Protein AF-A0A839YP68-F1 (afdb_monomer)

Sequence (59 aa):
MTTMDDLDYYRRRAQQESEAARHARDAPMRRLHLDLASRYAERIAEAELRARGPRVRVN

Nearest PDB structures (foldseek):
  7s5c-assembly1_E  TM=9.945E-01  e=5.157E-01  Myxococcus xanthus
  7s5k-assembly1_E  TM=9.867E-01  e=5.483E-01  Myxococcus xanthus
  5n5f-assembly1_B  TM=9.802E-01  e=2.112E+00  Haliangium ochraceum
  5n5f-assembly1_G  TM=8.776E-01  e=3.448E+00  Haliangium ochraceum
  6suw-assembly3_V  TM=9.776E-01  e=5.630E+00  Rhodospirillum rubrum ATCC 11170

pLDDT: mean 86.57, std 16.05, range [46.06, 98.19]

Solvent-accessible surface area (backbone atoms only — not comparable to full-atom values): 3254 Å² total; per-residue (Å²): 138,53,76,67,58,53,39,56,47,30,53,53,49,23,52,52,26,47,51,48,25,72,69,40,83,48,69,72,59,20,50,50,23,44,52,51,18,51,54,25,50,52,51,38,51,53,47,50,53,58,73,60,52,80,82,75,75,79,127

Secondary structure (DSSP, 8-state):
--HHHHHHHHHHHHHHHHHHHHH--SHHHHHHHHHHHHHHHHHHHHHHHHHT-------

Radius of gyration: 15.31 Å; Cα contacts (8 Å, |Δi|>4): 42; chains: 1; bounding box: 27×23×53 Å

Mean predicted aligned error: 6.52 Å

Foldseek 3Di:
DDLVVLLVVLVVLLVVLCVQLVVDPDPVSNVVSNVSSVVSVVVNVVSVVVVCPDPPPPD

Structure (mmCIF, N/CA/C/O backbone):
data_AF-A0A839YP68-F1
#
_entry.id   AF-A0A839YP68-F1
#
loop_
_atom_site.group_PDB
_atom_site.id
_atom_site.type_symbol
_atom_site.label_atom_id
_atom_site.label_alt_id
_atom_site.label_comp_id
_atom_site.label_asym_id
_atom_site.label_entity_id
_atom_site.label_seq_id
_atom_site.pdbx_PDB_ins_code
_atom_site.Cartn_x
_atom_site.Cartn_y
_atom_site.Cartn_z
_atom_site.occupancy
_atom_site.B_iso_or_equiv
_atom_site.auth_seq_id
_atom_site.auth_comp_id
_atom_site.auth_asym_id
_atom_site.auth_atom_id
_atom_site.pdbx_PDB_model_num
ATOM 1 N N . MET A 1 1 ? 11.834 14.950 -14.114 1.00 48.19 1 MET A N 1
ATOM 2 C CA . MET A 1 1 ? 11.654 13.943 -13.052 1.00 48.19 1 MET A CA 1
ATOM 3 C C . MET A 1 1 ? 11.665 12.591 -13.716 1.00 48.19 1 MET A C 1
ATOM 5 O O . MET A 1 1 ? 10.910 12.376 -14.657 1.00 48.19 1 MET A O 1
ATOM 9 N N . THR A 1 2 ? 12.669 11.801 -13.375 1.00 54.34 2 THR A N 1
ATOM 10 C CA . THR A 1 2 ? 13.073 10.592 -14.091 1.00 54.34 2 THR A CA 1
ATOM 11 C C . THR A 1 2 ? 12.257 9.402 -13.594 1.00 54.34 2 THR A C 1
ATOM 13 O O . THR A 1 2 ? 11.942 9.326 -12.415 1.00 54.34 2 THR A O 1
ATOM 16 N N . THR A 1 3 ? 11.953 8.434 -14.460 1.00 60.50 3 THR A N 1
ATOM 17 C CA . THR A 1 3 ? 11.173 7.224 -14.110 1.00 60.50 3 THR A CA 1
ATOM 18 C C . THR A 1 3 ? 11.764 6.416 -12.946 1.00 60.50 3 THR A C 1
ATOM 20 O O . THR A 1 3 ? 11.050 5.671 -12.280 1.00 60.50 3 THR A O 1
ATOM 23 N N . MET A 1 4 ? 13.064 6.571 -12.692 1.00 61.75 4 MET A N 1
ATOM 24 C CA . MET A 1 4 ? 13.782 5.964 -11.572 1.00 61.75 4 MET A CA 1
ATOM 25 C C . MET A 1 4 ? 13.476 6.664 -10.234 1.00 61.75 4 MET A C 1
ATOM 27 O O . MET A 1 4 ? 13.292 5.978 -9.231 1.00 61.75 4 MET A O 1
ATOM 31 N N . ASP A 1 5 ? 13.297 7.992 -10.240 1.00 75.81 5 ASP A N 1
ATOM 32 C CA . ASP A 1 5 ? 12.843 8.750 -9.063 1.00 75.81 5 ASP A CA 1
ATOM 33 C C . ASP A 1 5 ? 11.398 8.379 -8.700 1.00 75.81 5 ASP A C 1
ATOM 35 O O . ASP A 1 5 ? 11.063 8.245 -7.522 1.00 75.81 5 ASP A O 1
ATOM 39 N N . ASP A 1 6 ? 10.554 8.154 -9.713 1.00 81.56 6 ASP A N 1
ATOM 40 C CA . ASP A 1 6 ? 9.154 7.765 -9.521 1.00 81.56 6 ASP A CA 1
ATOM 41 C C . ASP A 1 6 ? 9.038 6.366 -8.886 1.00 81.56 6 ASP A C 1
ATOM 43 O O . ASP A 1 6 ? 8.244 6.161 -7.966 1.00 81.56 6 ASP A O 1
ATOM 47 N N . LEU A 1 7 ? 9.861 5.400 -9.318 1.00 90.00 7 LEU A N 1
ATOM 48 C CA . LEU A 1 7 ? 9.844 4.033 -8.785 1.00 90.00 7 LEU A CA 1
ATOM 49 C C . LEU A 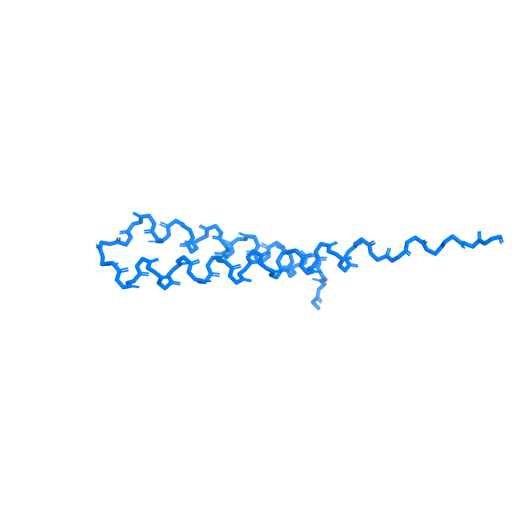1 7 ? 10.295 3.969 -7.318 1.00 90.00 7 LEU A C 1
ATOM 51 O O . LEU A 1 7 ? 9.637 3.320 -6.498 1.00 90.00 7 LEU A O 1
ATOM 55 N N . ASP A 1 8 ? 11.386 4.652 -6.970 1.00 91.88 8 ASP A N 1
ATOM 56 C CA . ASP A 1 8 ? 11.876 4.697 -5.588 1.00 91.88 8 ASP A CA 1
ATOM 57 C C . ASP A 1 8 ? 10.924 5.478 -4.675 1.00 91.88 8 ASP A C 1
ATOM 59 O O . ASP A 1 8 ? 10.708 5.093 -3.518 1.00 91.88 8 ASP A O 1
ATOM 63 N N . TYR A 1 9 ? 10.278 6.522 -5.204 1.00 92.44 9 TYR A N 1
ATOM 64 C CA . TYR A 1 9 ? 9.196 7.218 -4.518 1.00 92.44 9 TYR A CA 1
ATOM 65 C C . TYR A 1 9 ? 8.029 6.272 -4.200 1.00 92.44 9 TYR A C 1
ATOM 67 O O . TYR A 1 9 ? 7.618 6.180 -3.038 1.00 92.44 9 TYR A O 1
ATOM 75 N N . TYR A 1 10 ? 7.523 5.524 -5.187 1.00 93.50 10 TYR A N 1
ATOM 76 C CA . TYR A 1 10 ? 6.404 4.603 -4.967 1.00 93.50 10 TYR A CA 1
ATOM 77 C C . TYR A 1 10 ? 6.760 3.478 -3.994 1.00 93.50 10 TYR A C 1
ATOM 79 O O . TYR A 1 10 ? 5.952 3.162 -3.121 1.00 93.50 10 TYR A O 1
ATOM 87 N N . ARG A 1 11 ? 7.977 2.922 -4.067 1.00 95.00 11 ARG A N 1
ATOM 88 C CA . ARG A 1 11 ? 8.458 1.905 -3.112 1.00 95.00 11 ARG A CA 1
ATOM 89 C C . ARG A 1 11 ? 8.487 2.434 -1.685 1.00 95.00 11 ARG A C 1
ATOM 91 O O . ARG A 1 11 ? 7.941 1.797 -0.783 1.00 95.00 11 ARG A O 1
ATOM 98 N N . ARG A 1 12 ? 9.059 3.626 -1.484 1.00 96.31 12 ARG A N 1
ATOM 99 C CA . ARG A 1 12 ? 9.102 4.270 -0.166 1.00 96.31 12 ARG A CA 1
ATOM 100 C C . ARG A 1 12 ? 7.692 4.506 0.378 1.00 96.31 12 ARG A C 1
ATOM 102 O O . ARG A 1 12 ? 7.438 4.204 1.541 1.00 96.31 12 ARG A O 1
ATOM 109 N N . ARG A 1 13 ? 6.768 5.012 -0.447 1.00 96.81 13 ARG A N 1
ATOM 110 C CA . ARG A 1 13 ? 5.380 5.260 -0.024 1.00 96.81 13 ARG A CA 1
ATOM 111 C C . ARG A 1 13 ? 4.630 3.964 0.283 1.00 96.81 13 ARG A C 1
ATOM 113 O O . ARG A 1 13 ? 4.005 3.888 1.332 1.00 96.81 13 ARG A O 1
ATOM 120 N N . ALA A 1 14 ? 4.751 2.927 -0.546 1.00 97.31 14 ALA A N 1
ATOM 121 C CA . ALA A 1 14 ? 4.124 1.626 -0.291 1.00 97.31 14 ALA A CA 1
ATOM 122 C C . ALA A 1 14 ? 4.555 1.029 1.060 1.00 97.31 14 ALA A C 1
ATOM 124 O O . ALA A 1 14 ? 3.723 0.517 1.815 1.00 97.31 14 ALA A O 1
ATOM 125 N N . GLN A 1 15 ? 5.847 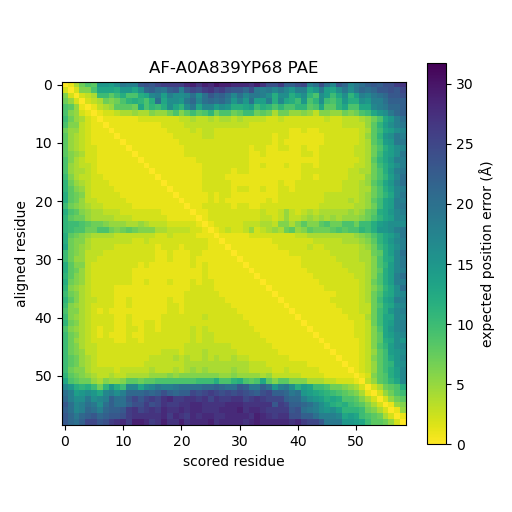1.134 1.388 1.00 97.44 15 GLN A N 1
ATOM 126 C CA . GLN A 1 15 ? 6.377 0.673 2.669 1.00 97.44 15 GLN A CA 1
ATOM 127 C C . GLN A 1 15 ? 5.821 1.489 3.843 1.00 97.44 15 GLN A C 1
ATOM 129 O O . GLN A 1 15 ? 5.357 0.898 4.816 1.00 97.44 15 GLN A O 1
ATOM 134 N N . GLN A 1 16 ? 5.812 2.821 3.735 1.00 97.81 16 GLN A N 1
ATOM 135 C CA . GLN A 1 16 ? 5.268 3.704 4.773 1.00 97.81 16 GLN A CA 1
ATOM 136 C C . GLN A 1 16 ? 3.790 3.424 5.056 1.00 97.81 16 GLN A C 1
ATOM 138 O O . GLN A 1 16 ? 3.401 3.327 6.215 1.00 97.81 16 GLN A O 1
ATOM 143 N N . GLU A 1 17 ? 2.968 3.258 4.018 1.00 98.00 17 GLU A N 1
ATOM 144 C CA . GLU A 1 17 ? 1.542 2.963 4.192 1.00 98.00 17 GLU A CA 1
ATOM 145 C C . GLU A 1 17 ? 1.327 1.559 4.780 1.00 98.00 17 GLU A C 1
ATOM 147 O O . GLU A 1 17 ? 0.492 1.368 5.660 1.00 98.00 17 GLU A O 1
ATOM 152 N N . SER A 1 18 ? 2.140 0.574 4.385 1.00 96.75 18 SER A N 1
ATOM 153 C CA . SER A 1 18 ? 2.094 -0.769 4.982 1.00 96.75 18 SER A CA 1
ATOM 154 C C . SER A 1 18 ? 2.467 -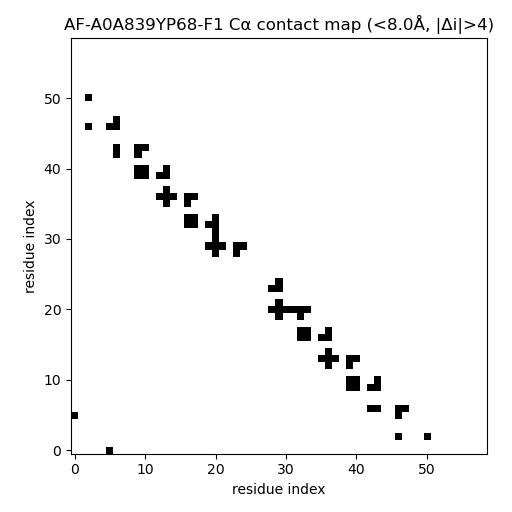0.758 6.468 1.00 96.75 18 SER A C 1
ATOM 156 O O . SER A 1 18 ? 1.862 -1.469 7.272 1.00 96.75 18 SER A O 1
ATOM 158 N N . GLU A 1 19 ? 3.458 0.045 6.852 1.00 97.69 19 GLU A N 1
ATOM 159 C CA . GLU A 1 19 ? 3.864 0.230 8.245 1.00 97.69 19 GLU A CA 1
ATOM 160 C C . GLU A 1 19 ? 2.789 0.982 9.042 1.00 97.69 19 GLU A C 1
ATOM 162 O O . GLU A 1 19 ? 2.373 0.523 10.107 1.00 97.69 19 GLU A O 1
ATOM 167 N N . ALA A 1 20 ? 2.231 2.058 8.485 1.00 97.19 20 ALA A N 1
ATOM 168 C CA . ALA A 1 20 ? 1.117 2.788 9.084 1.00 97.19 20 ALA A CA 1
ATOM 169 C C . ALA A 1 20 ? -0.110 1.886 9.307 1.00 97.19 20 ALA A C 1
ATOM 171 O O . ALA A 1 20 ? -0.711 1.920 10.380 1.00 97.19 20 ALA A O 1
ATOM 172 N N . ALA A 1 21 ? -0.433 0.999 8.359 1.00 97.25 21 ALA A N 1
ATOM 173 C CA . ALA A 1 21 ? -1.499 0.010 8.516 1.00 97.25 21 ALA A CA 1
ATOM 174 C C . ALA A 1 21 ? -1.266 -0.940 9.704 1.00 97.25 21 ALA A C 1
ATOM 176 O O . ALA A 1 21 ? -2.222 -1.303 10.392 1.00 97.25 21 ALA A O 1
ATOM 177 N N . ARG A 1 22 ? -0.012 -1.339 9.965 1.00 96.50 22 ARG A N 1
ATOM 178 C CA . ARG A 1 22 ? 0.344 -2.194 11.115 1.00 96.50 22 ARG A CA 1
ATOM 179 C C . ARG A 1 22 ? 0.171 -1.467 12.445 1.00 96.50 22 ARG A C 1
ATOM 181 O O . ARG A 1 22 ? -0.223 -2.094 13.424 1.00 96.50 22 ARG A O 1
ATOM 188 N N . HIS A 1 23 ? 0.441 -0.163 12.478 1.00 96.62 23 HIS A N 1
ATOM 189 C CA . HIS A 1 23 ? 0.302 0.658 13.684 1.00 96.62 23 HIS A CA 1
ATOM 190 C C . HIS A 1 23 ? -1.108 1.240 13.879 1.00 96.62 23 HIS A C 1
ATOM 192 O O . HIS A 1 23 ? -1.441 1.688 14.979 1.00 96.62 23 HIS A O 1
ATOM 198 N N . ALA A 1 24 ? -1.957 1.206 12.849 1.00 96.06 24 ALA A N 1
ATOM 199 C CA . ALA A 1 24 ? -3.324 1.702 12.907 1.00 96.06 24 ALA A CA 1
ATOM 200 C C . ALA A 1 24 ? -4.203 0.846 13.835 1.00 96.06 24 ALA A C 1
ATOM 202 O O . ALA A 1 24 ? -4.520 -0.319 13.558 1.00 96.06 24 ALA A O 1
ATOM 203 N N . ARG A 1 25 ? -4.642 1.467 14.934 1.00 92.62 25 ARG A N 1
ATOM 204 C CA . ARG A 1 25 ? -5.564 0.869 15.912 1.00 92.62 25 ARG A CA 1
ATOM 205 C C . ARG A 1 25 ? -6.982 0.765 15.350 1.00 92.62 25 ARG A C 1
ATOM 207 O O . ARG A 1 25 ? -7.646 -0.253 15.540 1.00 92.62 25 ARG A O 1
ATOM 214 N N . ASP A 1 26 ? -7.401 1.769 14.584 1.00 96.50 26 ASP A N 1
ATOM 215 C CA . ASP A 1 26 ? -8.733 1.832 13.991 1.00 96.50 26 ASP A CA 1
ATOM 216 C C . ASP A 1 26 ? -8.826 1.015 12.702 1.00 96.50 26 ASP A C 1
ATOM 218 O O . ASP A 1 26 ? -8.057 1.200 11.755 1.00 96.50 26 ASP A O 1
ATOM 222 N N . ALA A 1 27 ? -9.816 0.121 12.638 1.00 94.88 27 ALA A N 1
ATOM 223 C CA . ALA A 1 27 ? -10.037 -0.729 11.470 1.00 94.88 27 ALA A CA 1
ATOM 224 C C . ALA A 1 27 ? -10.290 0.062 10.165 1.00 94.88 27 ALA A C 1
ATOM 226 O O . ALA A 1 27 ? -9.747 -0.347 9.135 1.00 94.88 27 ALA A O 1
ATOM 227 N N . PRO A 1 28 ? -11.041 1.185 10.158 1.00 97.19 28 PRO A N 1
ATOM 228 C CA . PRO A 1 28 ? -11.189 2.014 8.960 1.00 97.19 28 PRO A CA 1
ATOM 229 C C . PRO A 1 28 ? -9.870 2.643 8.495 1.00 97.19 28 PRO A C 1
ATOM 231 O O . PRO A 1 28 ? -9.553 2.574 7.311 1.00 97.19 28 PRO A O 1
ATOM 234 N N . MET A 1 29 ? -9.062 3.177 9.418 1.00 95.19 29 MET A N 1
ATOM 235 C CA . MET A 1 29 ? -7.756 3.764 9.086 1.00 95.19 29 MET A CA 1
ATOM 236 C C . MET A 1 29 ? -6.790 2.708 8.554 1.00 95.19 29 MET A C 1
ATOM 238 O O . MET A 1 29 ? -6.131 2.924 7.540 1.00 95.19 29 MET A O 1
ATOM 242 N N . ARG A 1 30 ? -6.767 1.518 9.167 1.00 97.69 30 ARG A N 1
ATOM 243 C CA . ARG A 1 30 ? -5.978 0.390 8.661 1.00 97.69 30 ARG A CA 1
ATOM 244 C C . ARG A 1 30 ? -6.367 0.024 7.229 1.00 97.69 30 ARG A C 1
ATOM 246 O O . ARG A 1 30 ? -5.486 -0.206 6.409 1.00 97.69 30 ARG A O 1
ATOM 253 N N . ARG A 1 31 ? -7.667 -0.010 6.911 1.00 97.81 31 ARG A N 1
ATOM 254 C CA . ARG A 1 31 ? -8.145 -0.276 5.542 1.00 97.81 31 ARG A CA 1
ATOM 255 C C . ARG A 1 31 ? -7.685 0.793 4.553 1.00 97.81 31 ARG A C 1
ATOM 257 O O . ARG A 1 31 ? -7.263 0.428 3.465 1.00 97.81 31 ARG A O 1
ATOM 264 N N . LEU A 1 32 ? -7.725 2.070 4.934 1.00 98.06 32 LEU A N 1
ATOM 265 C CA . LEU A 1 32 ? -7.242 3.165 4.085 1.00 98.06 32 LEU A CA 1
ATOM 266 C C . LEU A 1 32 ? -5.746 3.036 3.781 1.00 98.06 32 LEU A C 1
ATOM 268 O O . LEU A 1 32 ? -5.350 3.126 2.623 1.00 98.06 32 LEU A O 1
ATOM 272 N N . HIS A 1 33 ? -4.920 2.766 4.793 1.00 97.75 33 HIS A N 1
ATOM 273 C CA . HIS A 1 33 ? -3.485 2.564 4.590 1.00 97.75 33 HIS A CA 1
ATOM 274 C C . HIS A 1 33 ? -3.184 1.346 3.703 1.00 97.75 33 HIS A C 1
ATOM 276 O O . HIS A 1 33 ? -2.316 1.414 2.836 1.00 97.75 33 HIS A O 1
ATOM 282 N N . LEU A 1 34 ? -3.929 0.247 3.864 1.00 97.94 34 LEU A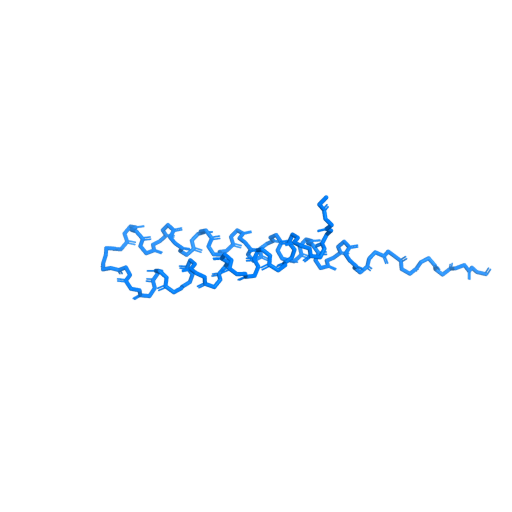 N 1
ATOM 283 C CA . LEU A 1 34 ? -3.785 -0.924 2.995 1.00 97.94 34 LEU A CA 1
ATOM 284 C C . LEU A 1 34 ? -4.203 -0.629 1.547 1.00 97.94 34 LEU A C 1
ATOM 286 O O . LEU A 1 34 ? -3.480 -1.011 0.634 1.00 97.94 34 LEU A O 1
ATOM 290 N N . ASP A 1 35 ? -5.310 0.087 1.331 1.00 98.19 35 ASP A N 1
ATOM 291 C CA . ASP A 1 35 ? -5.746 0.510 -0.009 1.00 98.19 35 ASP A CA 1
ATOM 292 C C . ASP A 1 35 ? -4.691 1.401 -0.684 1.00 98.19 35 ASP A C 1
ATOM 294 O O . ASP A 1 35 ? -4.326 1.187 -1.840 1.00 98.19 35 ASP A O 1
ATOM 298 N N . LEU A 1 36 ? -4.120 2.357 0.056 1.00 96.94 36 LEU A N 1
ATOM 299 C CA . LEU A 1 36 ? -3.034 3.195 -0.452 1.00 96.94 36 LEU A CA 1
ATOM 300 C C . LEU A 1 36 ? -1.780 2.376 -0.785 1.00 96.94 36 LEU A C 1
ATOM 302 O O . LEU A 1 36 ? -1.193 2.580 -1.848 1.00 96.94 36 LEU A O 1
ATOM 306 N N . ALA A 1 37 ? -1.384 1.433 0.074 1.00 97.38 37 ALA A N 1
ATOM 307 C CA . ALA A 1 37 ? -0.256 0.541 -0.192 1.00 97.38 37 ALA A CA 1
ATOM 308 C C . ALA A 1 37 ? -0.473 -0.290 -1.470 1.00 97.38 37 ALA A C 1
ATOM 310 O O . ALA A 1 37 ? 0.441 -0.394 -2.291 1.00 97.38 37 ALA A O 1
ATOM 311 N N . SER A 1 38 ? -1.686 -0.81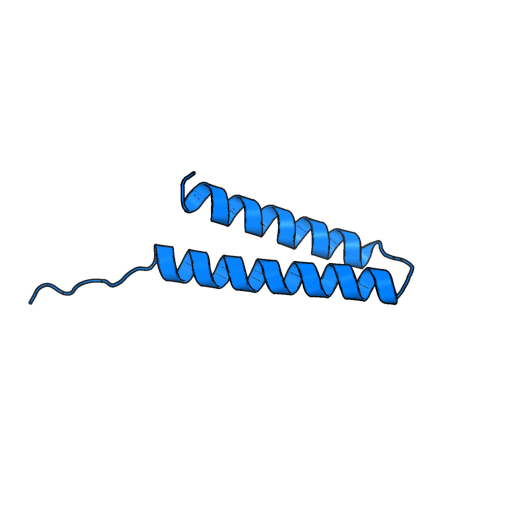3 -1.681 1.00 97.44 38 SER A N 1
ATOM 312 C CA . SER A 1 38 ? -2.062 -1.537 -2.902 1.00 97.44 38 SER A CA 1
ATOM 313 C C . SER A 1 38 ? -1.949 -0.663 -4.152 1.00 97.44 38 SER A C 1
ATOM 315 O O . SER A 1 38 ? -1.329 -1.080 -5.128 1.00 97.44 38 SER A O 1
ATOM 317 N N . ARG A 1 39 ? -2.438 0.581 -4.111 1.00 97.06 39 ARG A N 1
ATOM 318 C CA . ARG A 1 39 ? -2.314 1.518 -5.244 1.00 97.06 39 ARG A CA 1
ATOM 319 C C . ARG A 1 39 ? -0.861 1.840 -5.580 1.00 97.06 39 ARG A C 1
ATOM 321 O O . ARG A 1 39 ? -0.502 1.926 -6.751 1.00 97.06 39 ARG A O 1
ATOM 328 N N . TYR A 1 40 ? 0.002 2.014 -4.578 1.00 96.31 40 TYR A N 1
ATOM 329 C CA . TYR A 1 40 ? 1.429 2.208 -4.844 1.00 96.31 40 TYR A CA 1
ATOM 330 C C . TYR A 1 40 ? 2.083 0.948 -5.421 1.00 96.31 40 TYR A C 1
ATOM 332 O O . TYR A 1 40 ? 2.940 1.073 -6.293 1.00 96.31 40 TYR A O 1
ATOM 340 N N . ALA A 1 41 ? 1.665 -0.251 -5.007 1.00 95.12 41 ALA A N 1
ATOM 341 C CA . ALA A 1 41 ? 2.137 -1.500 -5.604 1.00 95.12 41 ALA A CA 1
ATOM 342 C C . ALA A 1 41 ? 1.763 -1.615 -7.094 1.00 95.12 41 ALA A C 1
ATOM 344 O O . ALA A 1 41 ? 2.598 -2.020 -7.903 1.00 95.12 41 ALA A O 1
ATOM 345 N N . GLU A 1 42 ? 0.559 -1.184 -7.479 1.00 95.50 42 GLU A N 1
ATOM 346 C CA . GLU A 1 42 ? 0.149 -1.097 -8.889 1.00 95.50 42 GLU A CA 1
ATOM 347 C C . GLU A 1 42 ? 1.042 -0.127 -9.675 1.00 95.50 42 GLU A C 1
ATOM 349 O O . GLU A 1 42 ? 1.557 -0.479 -10.736 1.00 95.50 42 GLU A O 1
ATOM 354 N N . ARG A 1 43 ? 1.327 1.061 -9.122 1.00 93.94 43 ARG A N 1
ATOM 355 C CA . ARG A 1 43 ? 2.240 2.035 -9.751 1.00 93.94 43 ARG A CA 1
ATOM 356 C C . ARG A 1 43 ? 3.667 1.516 -9.897 1.00 93.94 43 ARG A C 1
ATOM 358 O O . ARG A 1 43 ? 4.310 1.793 -10.906 1.00 93.94 43 ARG A O 1
ATOM 365 N N . ILE A 1 44 ? 4.159 0.747 -8.925 1.00 94.38 44 ILE A N 1
ATOM 366 C CA . ILE A 1 44 ? 5.454 0.060 -9.017 1.00 94.38 44 ILE A CA 1
ATOM 367 C C . ILE A 1 44 ? 5.436 -0.919 -10.192 1.00 94.38 44 ILE A C 1
ATOM 369 O O . ILE A 1 44 ? 6.349 -0.888 -11.013 1.00 94.38 44 ILE A O 1
ATOM 373 N N . ALA A 1 45 ? 4.391 -1.741 -10.316 1.00 92.19 45 ALA A N 1
ATOM 374 C CA . ALA A 1 45 ? 4.267 -2.692 -11.417 1.00 92.19 45 ALA A CA 1
ATOM 375 C C . ALA A 1 45 ? 4.213 -1.987 -12.785 1.00 92.19 45 ALA A C 1
ATOM 377 O O . ALA A 1 45 ? 4.924 -2.387 -13.707 1.00 92.19 45 ALA A O 1
ATOM 378 N N . GLU A 1 46 ? 3.441 -0.904 -12.913 1.00 90.75 46 GLU A N 1
ATOM 379 C CA . GLU A 1 46 ? 3.385 -0.074 -14.125 1.00 90.75 46 GLU A CA 1
ATOM 380 C C . GLU A 1 46 ? 4.752 0.533 -14.476 1.00 90.75 46 GLU A C 1
ATOM 382 O O . GLU A 1 46 ? 5.195 0.468 -15.627 1.00 90.75 46 GLU A O 1
ATOM 387 N N . ALA A 1 47 ? 5.442 1.105 -13.487 1.00 88.50 47 ALA A N 1
ATOM 388 C CA . ALA A 1 47 ? 6.758 1.706 -13.670 1.00 88.50 47 ALA A CA 1
ATOM 389 C C . ALA A 1 47 ? 7.808 0.656 -14.062 1.00 88.50 47 ALA A C 1
ATOM 391 O O . ALA A 1 47 ? 8.610 0.896 -14.966 1.00 88.50 47 ALA A O 1
ATOM 392 N N . GLU A 1 48 ? 7.773 -0.529 -13.451 1.00 88.25 48 GLU A N 1
ATOM 393 C CA . GLU A 1 48 ? 8.642 -1.645 -13.820 1.00 88.25 48 GLU A CA 1
ATOM 394 C C . GLU A 1 48 ? 8.348 -2.166 -15.228 1.00 88.25 48 GLU A C 1
ATOM 396 O O . GLU A 1 48 ? 9.283 -2.435 -15.979 1.00 88.25 48 GLU A O 1
ATOM 401 N N . LEU A 1 49 ? 7.078 -2.282 -15.624 1.00 87.88 49 LEU A N 1
ATOM 402 C CA . LEU A 1 49 ? 6.694 -2.655 -16.989 1.00 87.88 49 LEU A CA 1
ATOM 403 C C . LEU A 1 49 ? 7.204 -1.632 -18.008 1.00 87.88 49 LEU A C 1
ATOM 405 O O . LEU A 1 49 ? 7.755 -2.010 -19.041 1.00 87.88 49 LEU A O 1
ATOM 409 N N . ARG A 1 50 ? 7.087 -0.338 -17.696 1.00 84.25 50 ARG A N 1
ATOM 410 C CA . ARG A 1 50 ? 7.598 0.746 -18.542 1.00 84.25 50 ARG A CA 1
ATOM 411 C C . ARG A 1 50 ? 9.123 0.731 -18.640 1.00 84.25 50 ARG A C 1
ATOM 413 O O . ARG A 1 50 ? 9.660 0.916 -19.729 1.00 84.25 50 ARG A O 1
ATOM 420 N N . ALA A 1 51 ? 9.817 0.482 -17.529 1.00 82.38 51 ALA A N 1
ATOM 421 C CA . ALA A 1 51 ? 11.272 0.337 -17.502 1.00 82.38 51 ALA A 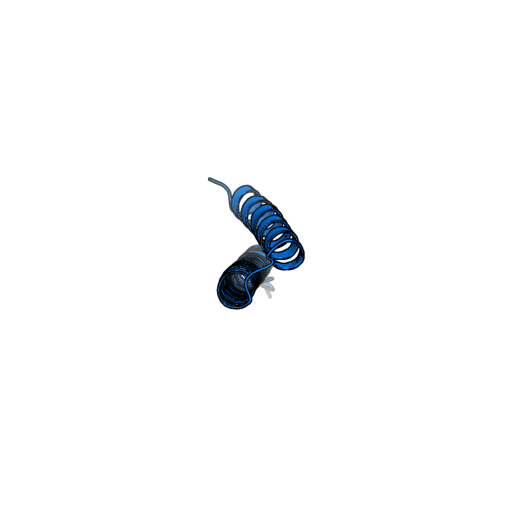CA 1
ATOM 422 C C . ALA A 1 51 ? 11.750 -0.885 -18.307 1.00 82.38 51 ALA A C 1
ATOM 4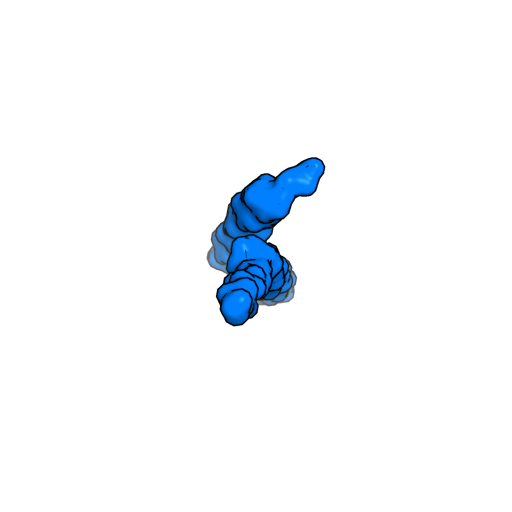24 O O . ALA A 1 51 ? 12.832 -0.861 -18.886 1.00 82.38 51 ALA A O 1
ATOM 425 N N . ARG A 1 52 ? 10.923 -1.935 -18.395 1.00 78.31 52 ARG A N 1
ATOM 426 C CA . ARG A 1 52 ? 11.153 -3.142 -19.207 1.00 78.31 52 ARG A CA 1
ATOM 427 C C . ARG A 1 52 ? 10.717 -3.000 -20.678 1.00 78.31 52 ARG A C 1
ATOM 429 O O . ARG A 1 52 ? 10.594 -4.029 -21.339 1.00 78.31 52 ARG A O 1
ATOM 436 N N . GLY A 1 53 ? 10.466 -1.780 -21.176 1.00 66.81 53 GLY A N 1
ATOM 437 C CA . GLY A 1 53 ? 9.969 -1.486 -22.532 1.00 66.81 53 GLY A CA 1
ATOM 438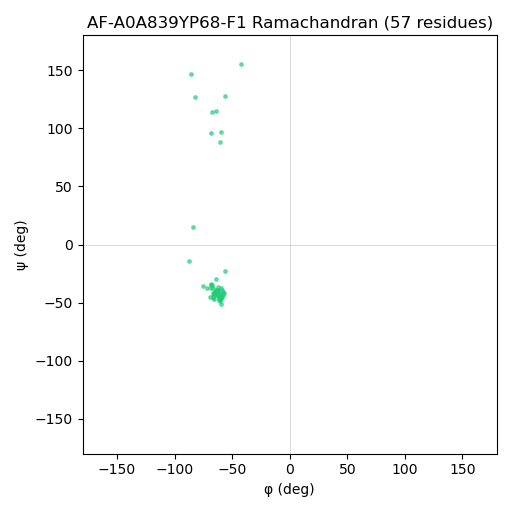 C C 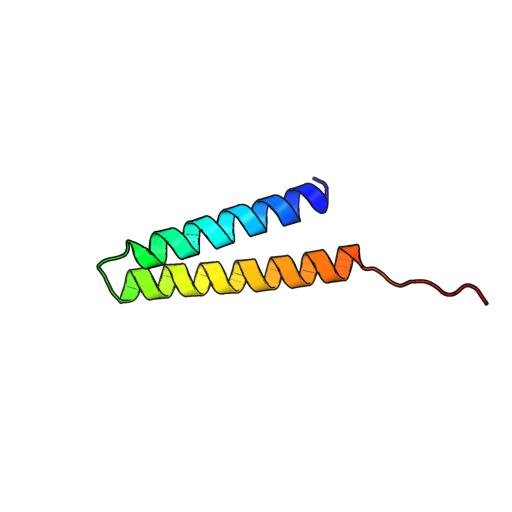. GLY A 1 53 ? 10.613 -2.314 -23.663 1.00 66.81 53 GLY A C 1
ATOM 439 O O . GLY A 1 53 ? 11.722 -2.829 -23.511 1.00 66.81 53 GLY A O 1
ATOM 440 N N . PRO A 1 54 ? 9.898 -2.487 -24.794 1.00 52.78 54 PRO A N 1
ATOM 441 C CA . PRO A 1 54 ? 10.014 -3.653 -25.659 1.00 52.78 54 PRO A CA 1
ATOM 442 C C . PRO A 1 54 ? 11.453 -3.845 -26.118 1.00 52.78 54 PRO A C 1
ATOM 444 O O . PRO A 1 54 ? 12.055 -2.946 -26.703 1.00 52.78 54 PRO A O 1
ATOM 447 N N . ARG A 1 55 ? 11.987 -5.055 -25.919 1.00 53.31 55 ARG A N 1
ATOM 448 C CA . ARG A 1 55 ? 13.102 -5.535 -26.734 1.00 53.31 55 ARG A CA 1
ATOM 449 C C . ARG A 1 55 ? 12.600 -5.548 -28.175 1.00 53.31 55 ARG A C 1
ATOM 451 O O . ARG A 1 55 ? 12.047 -6.552 -28.616 1.00 53.31 55 ARG A O 1
ATOM 458 N N . VAL A 1 56 ? 12.733 -4.428 -28.883 1.00 54.56 56 VAL A N 1
ATOM 459 C CA . VAL A 1 56 ? 12.604 -4.379 -30.334 1.00 54.56 56 VAL A CA 1
ATOM 460 C C . VAL A 1 56 ? 13.685 -5.323 -30.837 1.00 54.56 56 VAL A C 1
ATOM 462 O O . VAL A 1 56 ? 14.866 -4.984 -30.863 1.00 54.56 56 VAL A O 1
ATOM 465 N N . ARG A 1 57 ? 13.292 -6.565 -31.131 1.00 54.19 57 ARG A N 1
ATOM 466 C CA . ARG A 1 57 ? 14.110 -7.464 -31.931 1.00 54.19 57 ARG A CA 1
ATOM 467 C C . ARG A 1 57 ? 14.106 -6.852 -33.321 1.00 54.19 57 ARG A C 1
ATOM 469 O O . ARG A 1 57 ? 13.142 -7.008 -34.063 1.00 54.19 57 ARG A O 1
ATOM 476 N N . VAL A 1 58 ? 15.142 -6.075 -33.604 1.00 52.72 58 VAL A N 1
ATOM 477 C CA . VAL A 1 58 ? 15.494 -5.725 -34.974 1.00 52.72 58 VAL A CA 1
ATOM 478 C C . VAL A 1 58 ? 15.877 -7.051 -35.626 1.00 52.72 58 VAL A C 1
ATOM 480 O O . VAL A 1 58 ? 16.759 -7.747 -35.118 1.00 52.72 58 VAL A O 1
ATOM 483 N N . ASN A 1 59 ? 15.081 -7.451 -36.614 1.00 46.06 59 ASN A N 1
ATOM 484 C CA . ASN A 1 59 ? 15.291 -8.647 -37.424 1.00 46.06 59 ASN A CA 1
ATOM 485 C C . ASN A 1 59 ? 16.535 -8.487 -38.300 1.00 46.06 59 ASN A C 1
ATOM 487 O O . ASN A 1 59 ? 16.765 -7.340 -38.749 1.00 46.06 59 ASN A O 1
#